Protein AF-A0A257GWT1-F1 (afdb_monomer)

Radius of gyration: 18.98 Å; Cα contacts (8 Å, |Δi|>4): 185; chains: 1; bounding box: 54×23×52 Å

Sequence (162 aa):
MYADGGRREVGGWGFPVGDEGSGAWLGLRAMAHTQAVEDGREPPGALSQRVRAHCGDSADALLAWCADARQFKYAQLAMLVFEAADSDPVARRLLEAAARELERLAAVLDPQGQMPVAVCGSVGKQLQMHLSEGLRNRCVAPAFDPTQGALFLALKYLETHA

Nearest PDB structures (foldseek):
  1zc6-assembly1_A  TM=9.737E-01  e=2.864E-12  Chromobacterium violaceum ATCC 12472
  2e2o-assembly1_A  TM=8.439E-01  e=1.071E-05  Sulfurisphaera tokodaii

pLDDT: mean 94.83, std 4.57, range [61.78, 98.75]

Structure (mmCIF, N/CA/C/O backbone):
data_AF-A0A257GWT1-F1
#
_entry.id   AF-A0A257GWT1-F1
#
loop_
_atom_site.group_PDB
_atom_site.id
_atom_site.type_symbol
_atom_site.label_atom_id
_atom_site.label_alt_id
_atom_site.label_comp_id
_atom_site.label_asym_id
_atom_site.label_entity_id
_atom_site.label_seq_id
_atom_site.pdbx_PDB_ins_code
_atom_site.Cartn_x
_atom_site.Cartn_y
_atom_site.Cartn_z
_atom_site.occupancy
_atom_site.B_iso_or_equiv
_atom_site.auth_seq_id
_atom_site.auth_comp_id
_atom_site.auth_asym_id
_atom_site.auth_atom_id
_atom_site.pdbx_PDB_model_num
ATOM 1 N N . MET A 1 1 ? -14.139 1.834 20.100 1.00 72.06 1 MET A N 1
ATOM 2 C CA . MET A 1 1 ? -15.179 2.329 21.024 1.00 72.06 1 MET A CA 1
ATOM 3 C C . MET A 1 1 ? -14.438 2.827 22.243 1.00 72.06 1 MET A C 1
ATOM 5 O O . MET A 1 1 ? -13.614 2.078 22.753 1.00 72.06 1 MET A O 1
ATOM 9 N N . TYR A 1 2 ? -14.621 4.087 22.612 1.00 84.44 2 TYR A N 1
ATOM 10 C CA . TYR A 1 2 ? -14.002 4.664 23.801 1.00 84.44 2 TYR A CA 1
ATOM 11 C C . TYR A 1 2 ? -14.713 4.151 25.064 1.00 84.44 2 TYR A C 1
ATOM 13 O O . TYR A 1 2 ? -15.781 3.538 24.970 1.00 84.44 2 TYR A O 1
ATOM 21 N N . ALA A 1 3 ? -14.119 4.368 26.241 1.00 84.62 3 ALA A N 1
ATOM 22 C CA . ALA A 1 3 ? -14.669 3.888 27.514 1.00 84.62 3 ALA A CA 1
ATOM 23 C C . ALA A 1 3 ? -16.068 4.459 27.827 1.00 84.62 3 ALA A C 1
ATOM 25 O O . ALA A 1 3 ? -16.855 3.818 28.514 1.00 84.62 3 ALA A O 1
ATOM 26 N N . ASP A 1 4 ? -16.393 5.629 27.275 1.00 88.44 4 ASP A N 1
ATOM 27 C CA . ASP A 1 4 ? -17.706 6.281 27.358 1.00 88.44 4 ASP A CA 1
ATOM 28 C C . ASP A 1 4 ? -18.741 5.724 26.356 1.00 88.44 4 ASP A C 1
ATOM 30 O O . ASP A 1 4 ? -19.869 6.206 26.282 1.00 88.44 4 ASP A O 1
ATOM 34 N N . GLY A 1 5 ? -18.373 4.713 25.562 1.00 86.56 5 GLY A N 1
ATOM 35 C CA . GLY A 1 5 ? -19.211 4.147 24.506 1.00 86.56 5 GLY A CA 1
ATOM 36 C C . GLY A 1 5 ? -19.148 4.898 23.170 1.00 86.56 5 GLY A C 1
ATOM 37 O O . GLY A 1 5 ? -19.735 4.433 22.188 1.00 86.56 5 GLY A O 1
ATOM 38 N N . GLY A 1 6 ? -18.404 6.004 23.089 1.00 90.62 6 GLY A N 1
ATOM 39 C CA . GLY A 1 6 ? -18.210 6.787 21.875 1.00 90.62 6 GLY A CA 1
ATOM 40 C C . GLY A 1 6 ? -17.515 6.002 20.760 1.00 90.62 6 GLY A C 1
ATOM 41 O O . GLY A 1 6 ? -16.719 5.082 20.991 1.00 90.62 6 GLY A O 1
ATOM 42 N N . ARG A 1 7 ? -17.805 6.364 19.509 1.00 92.00 7 ARG A N 1
ATOM 43 C CA . ARG A 1 7 ? -17.174 5.789 18.313 1.00 92.00 7 ARG A CA 1
ATOM 44 C C . ARG A 1 7 ? -16.643 6.905 17.430 1.00 92.00 7 ARG A C 1
ATOM 46 O O . ARG A 1 7 ? -17.281 7.942 17.290 1.00 92.00 7 ARG A O 1
ATOM 53 N N . ARG A 1 8 ? -15.474 6.671 16.843 1.00 94.88 8 ARG A N 1
ATOM 54 C CA . ARG A 1 8 ? -14.826 7.578 15.902 1.00 94.88 8 ARG A CA 1
ATOM 55 C C . ARG A 1 8 ? -14.106 6.763 14.843 1.00 94.88 8 ARG A C 1
ATOM 57 O O . ARG A 1 8 ? -13.520 5.729 15.157 1.00 94.88 8 ARG A O 1
ATOM 64 N N . GLU A 1 9 ? -14.144 7.269 13.623 1.00 95.19 9 GLU A N 1
ATOM 65 C CA . GLU A 1 9 ? -13.459 6.721 12.459 1.00 95.19 9 GLU A CA 1
ATOM 66 C C . GLU A 1 9 ? -12.529 7.799 11.890 1.00 95.19 9 GLU A C 1
ATOM 68 O O . GLU A 1 9 ? -12.808 8.997 12.000 1.00 95.19 9 GLU A O 1
ATOM 73 N N . VAL A 1 10 ? -11.384 7.379 11.355 1.00 95.94 10 VAL A N 1
ATOM 74 C CA . VAL A 1 10 ? -10.367 8.251 10.752 1.00 95.94 10 VAL A CA 1
ATOM 75 C C . VAL A 1 10 ? -9.824 7.533 9.520 1.00 95.94 10 VAL A C 1
ATOM 77 O O . VAL A 1 10 ? -9.521 6.344 9.591 1.00 95.94 10 VAL A O 1
ATOM 80 N N . GLY A 1 11 ? -9.686 8.254 8.406 1.00 95.81 11 GLY A N 1
ATOM 81 C CA . GLY A 1 11 ? -9.366 7.656 7.108 1.00 95.81 11 GLY A CA 1
ATOM 82 C C . GLY A 1 11 ? -10.597 7.012 6.462 1.00 95.81 11 GLY A C 1
ATOM 83 O O . GLY A 1 11 ? -11.726 7.355 6.802 1.00 95.81 11 GLY A O 1
ATOM 84 N N . GLY A 1 12 ? -10.382 6.099 5.513 1.00 93.38 12 GLY A N 1
ATOM 85 C CA . GLY A 1 12 ? -11.477 5.368 4.859 1.00 93.38 12 GLY A CA 1
ATOM 86 C C . GLY A 1 12 ? -12.299 6.194 3.863 1.00 93.38 12 GLY A C 1
ATOM 87 O O . GLY A 1 12 ? -13.424 5.826 3.543 1.00 93.38 12 GLY A O 1
ATOM 88 N N . TRP A 1 13 ? -11.745 7.297 3.350 1.00 95.50 13 TRP A N 1
ATOM 89 C CA . TRP A 1 13 ? -12.391 8.134 2.329 1.00 95.50 13 TRP A CA 1
ATOM 90 C C . TRP A 1 13 ? -12.486 7.470 0.946 1.00 95.50 13 TRP A C 1
ATOM 92 O O . TRP A 1 13 ? -13.189 7.976 0.074 1.00 95.50 13 TRP A O 1
ATOM 102 N N . GLY A 1 14 ? -11.807 6.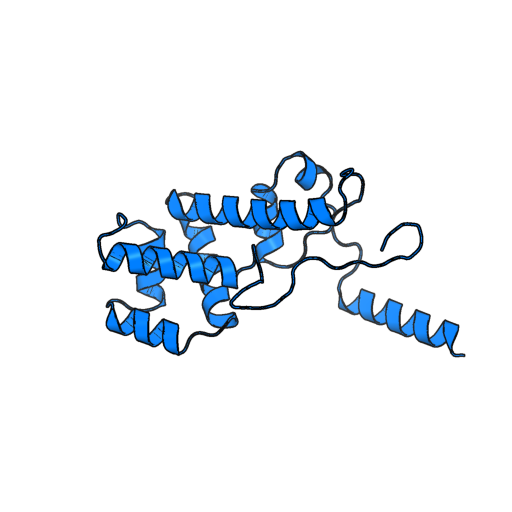335 0.756 1.00 93.75 14 GLY A N 1
ATOM 103 C CA . GLY A 1 14 ? -11.888 5.516 -0.444 1.00 93.75 14 GLY A CA 1
ATOM 104 C C . GLY A 1 14 ? -10.863 5.862 -1.523 1.00 93.75 14 GLY A C 1
ATOM 105 O O . GLY A 1 14 ? -10.363 6.983 -1.651 1.00 93.75 14 GLY A O 1
ATOM 106 N N . PHE A 1 15 ? -10.565 4.856 -2.338 1.00 94.00 15 PHE A N 1
ATOM 107 C CA . PHE A 1 15 ? -9.751 4.963 -3.544 1.00 94.00 15 PHE A CA 1
ATOM 108 C C . PHE A 1 15 ? -10.358 5.932 -4.588 1.00 94.00 15 PHE A C 1
ATOM 110 O O . PHE A 1 15 ? -11.575 5.924 -4.782 1.00 94.00 15 PHE A O 1
ATOM 117 N N . PRO A 1 16 ? -9.545 6.707 -5.342 1.00 93.69 16 PRO A N 1
ATOM 118 C CA . PRO A 1 16 ? -8.075 6.710 -5.354 1.00 93.69 16 PRO A CA 1
ATOM 119 C C . PRO A 1 16 ? -7.425 7.735 -4.416 1.00 93.69 16 PRO A C 1
ATOM 121 O O . PRO A 1 16 ? -6.204 7.738 -4.298 1.00 93.69 16 PRO A O 1
ATOM 124 N N . VAL A 1 17 ? -8.208 8.630 -3.806 1.00 94.31 17 VAL A N 1
ATOM 125 C CA . VAL A 1 17 ? -7.668 9.781 -3.063 1.00 94.31 17 VAL A CA 1
ATOM 126 C C . VAL A 1 17 ? -7.268 9.402 -1.636 1.00 94.31 17 VAL A C 1
ATOM 128 O O . VAL A 1 17 ? -6.232 9.863 -1.170 1.00 94.31 17 VAL A O 1
ATOM 131 N N . GLY A 1 18 ? -8.072 8.576 -0.963 1.00 93.88 18 GLY A N 1
ATOM 132 C CA . GLY A 1 18 ? -7.796 8.068 0.380 1.00 93.88 18 GLY A CA 1
ATOM 133 C C . GLY A 1 18 ? -7.167 6.671 0.371 1.00 93.88 18 GLY A C 1
ATOM 134 O O . GLY A 1 18 ? -6.335 6.340 -0.475 1.00 93.88 18 GLY A O 1
ATOM 135 N N . ASP A 1 19 ? -7.600 5.833 1.315 1.00 94.88 19 ASP A N 1
ATOM 136 C CA . ASP A 1 19 ? -7.098 4.469 1.545 1.00 94.88 19 ASP A CA 1
ATOM 137 C C . ASP A 1 19 ? -5.583 4.414 1.808 1.00 94.88 19 ASP A C 1
ATOM 139 O O . ASP A 1 19 ? -4.881 3.500 1.360 1.00 94.88 19 ASP A O 1
ATOM 143 N N . GLU A 1 20 ? -5.060 5.393 2.540 1.00 96.94 20 GLU A N 1
ATOM 144 C CA . GLU A 1 20 ? -3.647 5.492 2.876 1.00 96.94 20 GLU A CA 1
ATOM 145 C C . GLU A 1 20 ? -3.143 4.236 3.603 1.00 96.94 20 GLU A C 1
ATOM 147 O O . GLU A 1 20 ? -3.783 3.701 4.507 1.00 96.94 20 GLU A O 1
ATOM 152 N N . GLY A 1 21 ? -1.988 3.726 3.169 1.00 95.44 21 GLY A N 1
ATOM 153 C CA . GLY A 1 21 ? -1.409 2.488 3.700 1.00 95.44 21 GLY A CA 1
ATOM 154 C C . GLY A 1 21 ? -2.106 1.193 3.255 1.00 95.44 21 GLY A C 1
ATOM 155 O O . GLY A 1 21 ? -1.667 0.106 3.632 1.00 95.44 21 GLY A O 1
ATOM 156 N N . SER A 1 22 ? -3.157 1.268 2.431 1.00 97.25 22 SER A N 1
ATOM 157 C CA . SER A 1 22 ? -3.803 0.088 1.845 1.00 97.25 22 SER A CA 1
ATOM 158 C C . SER A 1 22 ? -2.977 -0.553 0.722 1.00 97.25 22 SER A C 1
ATOM 160 O O . SER A 1 22 ? -2.015 0.016 0.199 1.00 97.25 22 SER A O 1
ATOM 162 N N . GLY A 1 23 ? -3.412 -1.734 0.272 1.00 97.94 23 GLY A N 1
ATOM 163 C CA . GLY A 1 23 ? -2.830 -2.378 -0.905 1.00 97.94 23 GLY A CA 1
ATOM 164 C C . GLY A 1 23 ? -3.007 -1.560 -2.188 1.00 97.94 23 GLY A C 1
ATOM 165 O O . GLY A 1 23 ? -2.079 -1.468 -2.985 1.00 97.94 23 GLY A O 1
ATOM 166 N N . ALA A 1 24 ? -4.168 -0.926 -2.390 1.00 97.94 24 ALA A N 1
ATOM 167 C CA . ALA A 1 24 ? -4.406 -0.112 -3.584 1.00 97.94 24 ALA A CA 1
ATOM 168 C C . ALA A 1 24 ? -3.512 1.137 -3.599 1.00 97.94 24 ALA A C 1
ATOM 170 O O . ALA A 1 24 ? -2.972 1.505 -4.642 1.00 97.94 24 ALA A O 1
ATOM 171 N N . TRP A 1 25 ? -3.286 1.734 -2.428 1.00 98.25 25 TRP A N 1
ATOM 172 C CA . TRP A 1 25 ? -2.354 2.845 -2.254 1.00 98.25 25 TRP A CA 1
ATOM 173 C C . TRP A 1 25 ? -0.904 2.442 -2.549 1.00 98.25 25 TRP A C 1
ATOM 175 O O . TRP A 1 25 ? -0.188 3.170 -3.242 1.00 98.25 25 TRP A O 1
ATOM 185 N N . LEU A 1 26 ? -0.475 1.260 -2.088 1.00 98.50 26 LEU A N 1
ATOM 186 C CA . LEU A 1 26 ? 0.836 0.697 -2.433 1.00 98.50 26 LEU A CA 1
ATOM 187 C C . LEU A 1 26 ? 0.956 0.474 -3.944 1.00 98.50 26 LEU A C 1
ATOM 189 O O . LEU A 1 26 ? 1.959 0.860 -4.544 1.00 98.50 26 LEU A O 1
ATOM 193 N N . GLY A 1 27 ? -0.081 -0.086 -4.567 1.00 98.44 27 GLY A N 1
ATOM 194 C CA . GLY A 1 27 ? -0.109 -0.347 -6.001 1.00 98.44 27 GLY A CA 1
ATOM 195 C C . GLY A 1 27 ? -0.041 0.910 -6.861 1.00 98.44 27 GLY A C 1
ATOM 196 O O . GLY A 1 27 ? 0.721 0.937 -7.826 1.00 98.44 27 GLY A O 1
ATOM 197 N N . LEU A 1 28 ? -0.771 1.971 -6.500 1.00 98.31 28 LEU A N 1
ATOM 198 C CA . LEU A 1 28 ? -0.688 3.265 -7.191 1.00 98.31 28 LEU A CA 1
ATOM 199 C C . LEU A 1 28 ? 0.744 3.806 -7.185 1.00 98.31 28 LEU A C 1
ATOM 201 O O . LEU A 1 28 ? 1.245 4.259 -8.211 1.00 98.31 28 LEU A O 1
ATOM 205 N N . ARG A 1 29 ? 1.428 3.720 -6.041 1.00 98.69 29 ARG A N 1
ATOM 206 C CA . ARG A 1 29 ? 2.808 4.201 -5.901 1.00 98.69 29 ARG A CA 1
ATOM 207 C C . ARG A 1 29 ? 3.819 3.320 -6.622 1.00 98.69 29 ARG A C 1
ATOM 209 O O . ARG A 1 29 ? 4.761 3.850 -7.203 1.00 98.69 29 ARG A O 1
ATOM 216 N N . ALA A 1 30 ? 3.615 2.005 -6.622 1.00 98.75 30 ALA A N 1
ATOM 217 C CA . ALA A 1 30 ? 4.431 1.074 -7.394 1.00 98.75 30 ALA A CA 1
ATOM 218 C C . ALA A 1 30 ? 4.316 1.349 -8.903 1.00 98.75 30 ALA A C 1
ATOM 220 O O . ALA A 1 30 ? 5.332 1.426 -9.598 1.00 98.75 30 ALA A O 1
ATOM 221 N N . MET A 1 31 ? 3.096 1.579 -9.397 1.00 98.69 31 MET A N 1
ATOM 222 C CA . MET A 1 31 ? 2.854 1.964 -10.788 1.00 98.69 31 MET A CA 1
ATOM 223 C C . MET A 1 31 ? 3.471 3.329 -11.116 1.00 98.69 31 MET A C 1
AT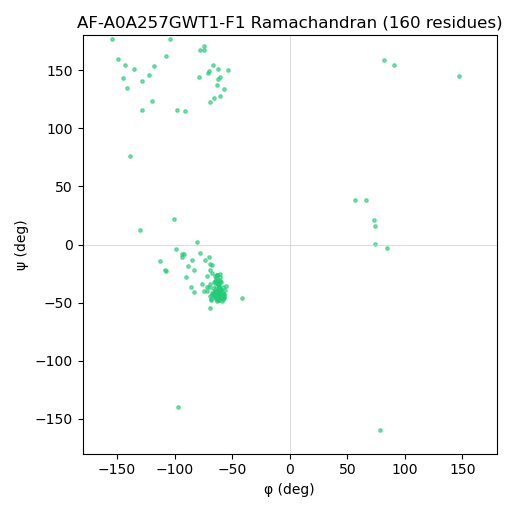OM 225 O O . MET A 1 31 ? 4.200 3.443 -12.096 1.00 98.69 31 MET A O 1
ATOM 229 N N . ALA A 1 32 ? 3.267 4.341 -10.268 1.00 98.38 32 ALA A N 1
ATOM 230 C CA . ALA A 1 32 ? 3.841 5.673 -10.470 1.00 98.38 32 ALA A CA 1
ATOM 231 C C . ALA A 1 32 ? 5.380 5.653 -10.506 1.00 98.38 32 ALA A C 1
ATOM 233 O O . ALA A 1 32 ? 5.989 6.326 -11.336 1.00 98.38 32 ALA A O 1
ATOM 234 N N . HIS A 1 33 ? 6.019 4.857 -9.640 1.00 98.69 33 HIS A N 1
ATOM 235 C CA . HIS A 1 33 ? 7.464 4.643 -9.700 1.00 98.69 33 HIS A CA 1
ATOM 236 C C . HIS A 1 33 ? 7.879 3.952 -11.005 1.00 98.69 33 HIS A C 1
ATOM 238 O O . HIS A 1 33 ? 8.838 4.377 -11.636 1.00 98.69 33 HIS A O 1
ATOM 244 N N . THR A 1 34 ? 7.137 2.933 -11.441 1.00 98.56 34 THR A N 1
ATOM 245 C CA . THR A 1 34 ? 7.424 2.222 -12.698 1.00 98.56 34 THR A CA 1
ATOM 246 C C . THR A 1 34 ? 7.329 3.155 -13.905 1.00 98.56 34 THR A C 1
ATOM 248 O O . THR A 1 34 ? 8.237 3.174 -14.724 1.00 98.56 34 THR A O 1
ATOM 251 N N . GLN A 1 35 ? 6.307 4.009 -13.972 1.00 98.12 35 GLN A N 1
ATOM 252 C CA . GLN A 1 35 ? 6.198 5.046 -15.005 1.00 98.12 35 GLN A CA 1
ATOM 253 C C . GLN A 1 35 ? 7.363 6.045 -14.944 1.00 98.12 35 GLN A C 1
ATOM 255 O O . GLN A 1 35 ? 7.918 6.408 -15.973 1.00 98.12 35 GLN A O 1
ATOM 260 N N . ALA A 1 36 ? 7.796 6.450 -13.743 1.00 98.31 36 ALA A N 1
ATOM 261 C CA . ALA A 1 36 ? 8.972 7.309 -13.596 1.00 98.31 36 ALA A CA 1
ATOM 262 C C . ALA A 1 36 ? 10.265 6.645 -14.102 1.00 98.31 36 ALA A C 1
ATOM 264 O O . ALA A 1 36 ? 11.133 7.345 -14.618 1.00 98.31 36 ALA A O 1
ATOM 265 N N . VAL A 1 37 ? 10.388 5.319 -13.987 1.00 97.94 37 VAL A N 1
ATOM 266 C CA . VAL A 1 37 ? 11.495 4.553 -14.579 1.00 97.94 37 VAL A CA 1
ATOM 267 C C . VAL A 1 37 ? 11.403 4.537 -16.106 1.00 97.94 37 VAL A C 1
ATOM 269 O O . VAL A 1 37 ? 12.414 4.777 -16.761 1.00 97.94 37 VAL A O 1
ATOM 272 N N . GLU A 1 38 ? 10.216 4.312 -16.679 1.00 95.62 38 GLU A N 1
ATOM 273 C CA . GLU A 1 38 ? 10.014 4.341 -18.141 1.00 95.62 38 GLU A CA 1
ATOM 274 C C . GLU A 1 38 ? 10.329 5.728 -18.738 1.00 95.62 38 GLU A C 1
ATOM 276 O O . GLU A 1 38 ? 10.906 5.818 -19.819 1.00 95.62 38 GLU A O 1
ATOM 281 N N . ASP A 1 39 ? 10.048 6.807 -18.001 1.00 96.25 39 ASP A N 1
ATOM 282 C CA . ASP A 1 39 ? 10.391 8.183 -18.393 1.00 96.25 39 ASP A CA 1
ATOM 283 C C . ASP A 1 39 ? 11.877 8.546 -18.163 1.00 96.25 39 ASP A C 1
ATOM 285 O O . ASP A 1 39 ? 12.304 9.654 -18.494 1.00 96.25 39 ASP A O 1
ATOM 289 N N . GLY A 1 40 ? 12.666 7.674 -17.520 1.00 97.19 40 GLY A N 1
ATOM 290 C CA . GLY A 1 40 ? 14.061 7.941 -17.144 1.00 97.19 40 GLY A CA 1
ATOM 291 C C . GLY A 1 40 ? 14.253 8.899 -15.956 1.00 97.19 40 GLY A C 1
ATOM 292 O O . GLY A 1 40 ? 15.350 9.421 -15.759 1.00 97.19 40 GLY A O 1
ATOM 293 N N . ARG A 1 41 ? 13.206 9.148 -15.158 1.00 98.12 41 ARG A N 1
ATOM 294 C CA . ARG A 1 41 ? 13.235 10.029 -13.970 1.00 98.12 41 ARG A CA 1
ATOM 295 C C . ARG A 1 41 ? 13.748 9.334 -12.709 1.00 98.12 41 ARG A C 1
ATOM 297 O O . ARG A 1 41 ? 14.197 10.005 -11.786 1.00 98.12 41 ARG A O 1
ATOM 304 N N . GLU A 1 42 ? 13.673 8.010 -12.668 1.00 98.00 42 GLU A N 1
ATOM 305 C CA . GLU A 1 42 ? 14.151 7.164 -11.573 1.00 98.00 42 GLU A CA 1
ATOM 306 C C . GLU A 1 42 ? 14.923 5.964 -12.152 1.00 98.00 42 GLU A C 1
ATOM 308 O O . GLU A 1 42 ? 14.626 5.526 -13.267 1.00 98.00 42 GLU A O 1
ATOM 313 N N . PRO A 1 43 ? 15.907 5.400 -11.431 1.00 97.69 43 PRO A N 1
ATOM 314 C CA . PRO A 1 43 ? 16.606 4.206 -11.888 1.00 97.69 43 PRO A CA 1
ATOM 315 C C . PRO A 1 43 ? 15.702 2.960 -11.813 1.00 97.69 43 PRO A C 1
ATOM 317 O O . PRO A 1 43 ? 14.877 2.852 -10.899 1.00 97.69 43 PRO A O 1
ATOM 320 N N . PRO A 1 44 ? 15.869 1.982 -12.724 1.00 97.62 44 PRO A N 1
ATOM 321 C CA . PRO A 1 44 ? 15.140 0.721 -12.660 1.00 97.62 44 PRO A CA 1
ATOM 322 C C . PRO A 1 44 ? 15.549 -0.110 -11.438 1.00 97.62 44 PRO A C 1
ATOM 324 O O . PRO A 1 44 ? 16.677 -0.029 -10.952 1.00 97.62 44 PRO A O 1
ATOM 327 N N . GLY A 1 45 ? 14.636 -0.966 -10.982 1.00 98.12 45 GLY A N 1
ATOM 328 C CA . GLY A 1 45 ? 14.819 -1.833 -9.822 1.00 98.12 45 GLY A CA 1
ATOM 329 C C . GLY A 1 45 ? 13.939 -3.078 -9.902 1.00 98.12 45 GLY A C 1
ATOM 330 O O . GLY A 1 45 ? 13.148 -3.246 -10.834 1.00 98.12 45 GLY A O 1
ATOM 331 N N . ALA A 1 46 ? 14.070 -3.969 -8.921 1.00 98.50 46 ALA A N 1
ATOM 332 C CA . ALA A 1 46 ? 13.300 -5.208 -8.883 1.00 98.50 46 ALA A CA 1
ATOM 333 C C . ALA A 1 46 ? 11.785 -4.952 -8.754 1.00 98.50 46 ALA A C 1
ATOM 335 O O . ALA A 1 46 ? 10.989 -5.785 -9.186 1.00 98.50 46 ALA A O 1
ATOM 336 N N . LEU A 1 47 ? 11.369 -3.816 -8.183 1.00 98.75 47 LEU A N 1
ATOM 337 C CA . LEU A 1 47 ? 9.965 -3.411 -8.125 1.00 98.75 47 LEU A CA 1
ATOM 338 C C . LEU A 1 47 ? 9.422 -3.048 -9.512 1.00 98.75 47 LEU A C 1
ATOM 340 O O . LEU A 1 47 ? 8.424 -3.625 -9.940 1.00 98.75 47 LEU A O 1
ATOM 344 N N . SER A 1 48 ? 10.071 -2.121 -10.225 1.00 98.31 48 SER A N 1
ATOM 345 C CA . SER A 1 48 ? 9.600 -1.673 -11.543 1.00 98.31 48 SER A CA 1
ATOM 346 C C . SER A 1 48 ? 9.622 -2.801 -12.574 1.00 98.31 48 SER A C 1
ATOM 348 O O . SER A 1 48 ? 8.682 -2.933 -13.353 1.00 98.31 48 SER A O 1
ATOM 350 N N . GLN A 1 49 ? 10.611 -3.698 -12.509 1.00 98.06 49 GLN A N 1
ATOM 351 C CA . GLN A 1 49 ? 10.650 -4.907 -13.339 1.00 98.06 49 GLN A CA 1
ATOM 352 C C . GLN A 1 49 ? 9.452 -5.836 -13.086 1.00 98.06 49 GLN A C 1
ATOM 354 O O . GLN A 1 49 ? 8.828 -6.303 -14.040 1.00 98.06 49 GLN A O 1
ATOM 359 N N . ARG A 1 50 ? 9.090 -6.082 -11.818 1.00 98.31 50 ARG A N 1
ATOM 360 C CA . ARG A 1 50 ? 7.920 -6.906 -11.462 1.00 98.31 50 ARG A CA 1
ATOM 361 C C . ARG A 1 50 ? 6.607 -6.268 -11.908 1.00 98.31 50 ARG A C 1
ATOM 363 O O . ARG A 1 50 ? 5.752 -6.959 -12.455 1.00 98.31 50 ARG A O 1
ATOM 370 N N . VAL A 1 51 ? 6.446 -4.959 -11.702 1.00 98.44 51 VAL A N 1
ATOM 371 C CA . VAL A 1 51 ? 5.242 -4.231 -12.134 1.00 98.44 51 VAL A CA 1
ATOM 372 C C . VAL A 1 51 ? 5.101 -4.286 -13.652 1.00 98.44 51 VAL A C 1
ATOM 374 O O . VAL A 1 51 ? 4.020 -4.605 -14.137 1.00 98.44 51 VAL A O 1
ATOM 377 N N . ARG A 1 52 ? 6.191 -4.066 -14.396 1.00 97.75 52 ARG A N 1
ATOM 378 C CA . ARG A 1 52 ? 6.233 -4.189 -15.859 1.00 97.75 52 ARG A CA 1
ATOM 379 C C . ARG A 1 52 ? 5.843 -5.592 -16.323 1.00 97.75 52 ARG A C 1
ATOM 381 O O . ARG A 1 52 ? 4.957 -5.744 -17.155 1.00 97.75 52 ARG A O 1
ATOM 388 N N . ALA A 1 53 ? 6.423 -6.627 -15.717 1.00 97.44 53 ALA A N 1
ATOM 389 C CA . ALA A 1 53 ? 6.076 -8.014 -16.025 1.00 97.44 53 ALA A CA 1
ATOM 390 C C . ALA A 1 53 ? 4.591 -8.339 -15.764 1.00 97.44 53 ALA A C 1
ATOM 392 O O . ALA A 1 53 ? 4.015 -9.163 -16.468 1.00 97.44 53 ALA A O 1
ATOM 393 N N . HIS A 1 54 ? 3.966 -7.696 -14.771 1.00 97.75 54 HIS A N 1
ATOM 394 C CA . HIS A 1 54 ? 2.559 -7.916 -14.428 1.00 97.75 54 HIS A CA 1
ATOM 395 C C . HIS A 1 54 ? 1.576 -7.067 -15.252 1.00 97.75 54 HIS A C 1
ATOM 397 O O . HIS A 1 54 ? 0.477 -7.524 -15.560 1.00 97.75 54 HIS A O 1
ATOM 403 N N . CYS A 1 55 ? 1.937 -5.822 -15.572 1.00 97.62 55 CYS A N 1
ATOM 404 C CA . CYS A 1 55 ? 1.002 -4.821 -16.098 1.00 97.62 55 CYS A CA 1
ATOM 405 C C . CYS A 1 55 ? 1.194 -4.524 -17.589 1.00 97.62 55 CYS A C 1
ATOM 407 O O . CYS A 1 55 ? 0.258 -4.048 -18.227 1.00 97.62 55 CYS A O 1
ATOM 409 N N . GLY A 1 56 ? 2.381 -4.784 -18.141 1.00 95.62 56 GLY A N 1
ATOM 410 C CA . GLY A 1 56 ? 2.707 -4.498 -19.534 1.00 95.62 56 GLY A CA 1
ATOM 411 C C . GLY A 1 56 ? 4.172 -4.118 -19.732 1.00 95.62 56 GLY A C 1
ATOM 412 O O . GLY A 1 56 ? 4.776 -3.444 -18.901 1.00 95.62 56 GLY A O 1
ATOM 413 N N . ASP A 1 57 ? 4.735 -4.528 -20.865 1.00 92.62 57 ASP A N 1
ATOM 414 C CA . ASP A 1 57 ? 6.145 -4.383 -21.225 1.00 92.62 57 ASP A CA 1
ATOM 415 C C . ASP A 1 57 ? 6.414 -3.210 -22.188 1.00 92.62 57 ASP A C 1
ATOM 417 O O . ASP A 1 57 ? 7.444 -3.167 -22.867 1.00 92.62 57 ASP A O 1
ATOM 421 N N . SER A 1 58 ? 5.512 -2.232 -22.227 1.00 93.69 58 SER A N 1
ATOM 422 C CA . SER A 1 58 ? 5.665 -0.971 -22.953 1.00 93.69 58 SER A CA 1
ATOM 423 C C . SER A 1 58 ? 4.915 0.155 -22.239 1.00 93.69 58 SER A C 1
ATOM 425 O O . SER A 1 58 ? 3.990 -0.100 -21.462 1.00 93.69 58 SER A O 1
ATOM 427 N N . ALA A 1 59 ? 5.283 1.407 -22.522 1.00 93.94 59 ALA A N 1
ATOM 428 C CA . ALA A 1 59 ? 4.588 2.573 -21.979 1.00 93.94 59 ALA A CA 1
ATOM 429 C C . ALA A 1 59 ? 3.086 2.564 -22.329 1.00 93.94 59 ALA A C 1
ATOM 431 O O . ALA A 1 59 ? 2.251 2.786 -21.452 1.00 93.94 59 ALA A O 1
ATOM 432 N N . ASP A 1 60 ? 2.734 2.214 -23.571 1.00 96.56 60 ASP A N 1
ATOM 433 C CA . ASP A 1 60 ? 1.339 2.111 -24.018 1.00 96.56 60 ASP A CA 1
ATOM 434 C C . ASP A 1 60 ? 0.567 1.023 -23.260 1.00 96.56 60 ASP A C 1
ATOM 436 O O . ASP A 1 60 ? -0.582 1.234 -22.867 1.00 96.56 60 ASP A O 1
ATOM 440 N N . ALA A 1 61 ? 1.198 -0.128 -23.000 1.00 96.94 61 ALA A N 1
ATOM 441 C CA . ALA A 1 61 ? 0.577 -1.206 -22.236 1.00 96.94 61 ALA A CA 1
ATOM 442 C C . ALA A 1 61 ? 0.334 -0.799 -20.773 1.00 96.94 61 ALA A C 1
ATOM 444 O O . ALA A 1 61 ? -0.750 -1.040 -20.240 1.00 96.94 61 ALA A O 1
ATOM 445 N N . LEU A 1 62 ? 1.296 -0.115 -20.141 1.00 97.19 62 LEU A N 1
ATOM 446 C CA . LEU A 1 62 ? 1.139 0.415 -18.783 1.00 97.19 62 LEU A CA 1
ATOM 447 C C . LEU A 1 62 ? 0.034 1.478 -18.706 1.00 97.19 62 LEU A C 1
ATOM 449 O O . LEU A 1 62 ? -0.753 1.473 -17.756 1.00 97.19 62 LEU A O 1
ATOM 453 N N . LEU A 1 63 ? -0.059 2.365 -19.701 1.00 96.88 63 LEU A N 1
ATOM 454 C CA . LEU A 1 63 ? -1.129 3.363 -19.796 1.00 96.88 63 LEU A CA 1
ATOM 455 C C . LEU A 1 63 ? -2.502 2.703 -19.959 1.00 96.88 63 LEU A C 1
ATOM 457 O O . LEU A 1 63 ? -3.435 3.053 -19.233 1.00 96.88 63 LEU A O 1
ATOM 461 N N . ALA A 1 64 ? -2.620 1.720 -20.854 1.00 97.81 64 ALA A N 1
ATOM 462 C CA . ALA A 1 64 ? -3.858 0.972 -21.053 1.00 97.81 64 ALA A CA 1
ATOM 463 C C . ALA A 1 64 ? -4.274 0.217 -19.780 1.00 97.81 64 ALA A C 1
ATOM 465 O O . ALA A 1 64 ? -5.447 0.241 -19.402 1.00 97.81 64 ALA A O 1
ATOM 466 N N . TRP A 1 65 ? -3.312 -0.388 -19.074 1.00 98.31 65 TRP A N 1
ATOM 467 C CA . TRP A 1 65 ? -3.563 -1.038 -17.790 1.00 98.31 65 TRP A CA 1
ATOM 468 C C . TRP A 1 65 ? -4.090 -0.041 -16.754 1.00 98.31 65 TRP A C 1
ATOM 470 O O . TRP A 1 65 ? -5.090 -0.324 -16.102 1.00 98.31 65 TRP A O 1
ATOM 480 N N . CYS A 1 66 ? -3.476 1.143 -16.631 1.00 97.50 66 CYS A N 1
ATOM 481 C CA . CYS A 1 66 ? -3.925 2.180 -15.694 1.00 97.50 66 CYS A CA 1
ATOM 482 C C . CYS A 1 66 ? -5.336 2.690 -16.010 1.00 97.50 66 CYS A C 1
ATOM 484 O O . CYS A 1 66 ? -6.107 2.951 -15.090 1.00 97.50 66 CYS A O 1
ATOM 486 N N . ALA A 1 67 ? -5.678 2.824 -17.294 1.00 97.00 67 ALA A N 1
ATOM 487 C CA . ALA A 1 67 ? -6.995 3.289 -17.724 1.00 97.00 67 ALA A CA 1
ATOM 488 C C . ALA A 1 67 ? -8.124 2.304 -17.364 1.00 97.00 67 ALA A C 1
ATOM 490 O O . ALA A 1 67 ? -9.243 2.728 -17.077 1.00 97.00 67 ALA A O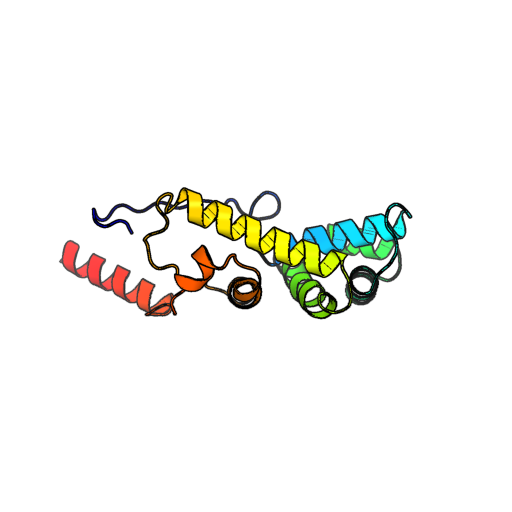 1
ATOM 491 N N . ASP A 1 68 ? -7.834 1.000 -17.361 1.00 96.75 68 ASP A N 1
ATOM 492 C CA . ASP A 1 68 ? -8.791 -0.050 -16.989 1.00 96.75 68 ASP A CA 1
ATOM 493 C C . ASP A 1 68 ? -8.766 -0.382 -15.482 1.00 96.75 68 ASP A C 1
ATOM 495 O O . ASP A 1 68 ? -9.766 -0.817 -14.897 1.00 96.75 68 ASP A O 1
ATOM 499 N N . ALA A 1 69 ? -7.622 -0.183 -14.823 1.00 97.19 69 ALA A N 1
ATOM 500 C CA . ALA A 1 69 ? -7.418 -0.584 -13.442 1.00 97.19 69 ALA A CA 1
ATOM 501 C C . ALA A 1 69 ? -8.302 0.187 -12.456 1.00 97.19 69 ALA A C 1
ATOM 503 O O . ALA A 1 69 ? -8.279 1.410 -12.340 1.00 97.19 69 ALA A O 1
ATOM 504 N N . ARG A 1 70 ? -9.042 -0.578 -11.650 1.00 96.25 70 ARG A N 1
ATOM 505 C CA . ARG A 1 70 ? -9.756 -0.087 -10.465 1.00 96.25 70 ARG A CA 1
ATOM 506 C C . ARG A 1 70 ? -9.007 -0.480 -9.194 1.00 96.25 70 ARG A C 1
ATOM 508 O O . ARG A 1 70 ? -8.029 -1.225 -9.249 1.00 96.25 70 ARG A O 1
ATOM 515 N N . GLN A 1 71 ? -9.515 -0.040 -8.043 1.00 96.44 71 GLN A N 1
ATOM 516 C CA . GLN A 1 71 ? -8.949 -0.300 -6.713 1.00 96.44 71 GLN A CA 1
ATOM 517 C C . GLN A 1 71 ? -8.442 -1.741 -6.528 1.00 96.44 71 GLN A C 1
ATOM 519 O O . GLN A 1 71 ? -7.326 -1.936 -6.060 1.00 96.44 71 GLN A O 1
ATOM 524 N N . PHE A 1 72 ? -9.224 -2.749 -6.936 1.00 96.81 72 PHE A N 1
ATOM 525 C CA . PHE A 1 72 ? -8.841 -4.157 -6.797 1.00 96.81 72 PHE A CA 1
ATOM 526 C C . PHE A 1 72 ? -7.579 -4.526 -7.593 1.00 96.81 72 PHE A C 1
ATOM 528 O O . PHE A 1 72 ? -6.686 -5.163 -7.042 1.00 96.81 72 PHE A O 1
ATOM 535 N N . LYS A 1 73 ? -7.463 -4.089 -8.856 1.00 97.94 73 LYS A N 1
ATOM 536 C CA . LYS A 1 73 ? -6.272 -4.352 -9.683 1.00 97.94 73 LYS A CA 1
ATOM 537 C C . LYS A 1 73 ? -5.036 -3.658 -9.117 1.00 97.94 73 LYS A C 1
ATOM 539 O O . LYS A 1 73 ? -3.977 -4.267 -9.033 1.00 97.94 73 LYS A O 1
ATOM 544 N N . TYR A 1 74 ? -5.177 -2.422 -8.636 1.00 98.38 74 TYR A N 1
ATOM 545 C CA . TYR A 1 74 ? -4.086 -1.755 -7.921 1.00 98.38 74 TYR A CA 1
ATOM 546 C C . TYR A 1 74 ? -3.709 -2.492 -6.635 1.00 98.38 74 TYR A C 1
ATOM 548 O O . TYR A 1 74 ? -2.527 -2.668 -6.357 1.00 98.38 74 TYR A O 1
ATOM 556 N N . ALA A 1 75 ? -4.685 -2.985 -5.872 1.00 97.44 75 ALA A N 1
ATOM 557 C CA . ALA A 1 75 ? -4.411 -3.731 -4.649 1.00 97.44 75 ALA A CA 1
ATOM 558 C C . ALA A 1 75 ? -3.617 -5.023 -4.893 1.00 97.44 75 ALA A C 1
ATOM 560 O O . ALA A 1 75 ? -2.817 -5.403 -4.040 1.00 97.44 75 ALA A O 1
ATOM 561 N N . GLN A 1 76 ? -3.777 -5.664 -6.055 1.00 96.88 76 GLN A N 1
ATOM 562 C CA . GLN A 1 76 ? -2.983 -6.838 -6.436 1.00 96.88 76 GLN A CA 1
ATOM 563 C C . GLN A 1 76 ? -1.487 -6.517 -6.581 1.00 96.88 76 GLN A C 1
ATOM 565 O O . GLN A 1 76 ? -0.652 -7.364 -6.264 1.00 96.88 76 GLN A O 1
ATOM 570 N N . LEU A 1 77 ? -1.129 -5.285 -6.965 1.00 98.38 77 LEU A N 1
ATOM 571 C CA . LEU A 1 77 ? 0.272 -4.867 -7.085 1.00 98.38 77 LEU A CA 1
ATOM 572 C C . LEU A 1 77 ? 0.984 -4.748 -5.732 1.00 98.38 77 LEU A C 1
ATOM 574 O O . LEU A 1 77 ? 2.213 -4.745 -5.694 1.00 98.38 77 LEU A O 1
ATOM 578 N N . ALA A 1 78 ? 0.251 -4.680 -4.615 1.00 97.81 78 ALA A N 1
ATOM 579 C CA . ALA A 1 78 ? 0.853 -4.611 -3.285 1.00 97.81 78 ALA A CA 1
ATOM 580 C C . ALA A 1 78 ? 1.766 -5.813 -3.000 1.00 97.81 78 ALA A C 1
ATOM 582 O O . ALA A 1 78 ? 2.824 -5.638 -2.399 1.00 97.81 78 ALA A O 1
ATOM 583 N N . MET A 1 79 ? 1.400 -7.010 -3.478 1.00 97.06 79 MET A N 1
ATOM 584 C CA . MET A 1 79 ? 2.223 -8.212 -3.306 1.00 97.06 79 MET A CA 1
ATOM 585 C C . MET A 1 79 ? 3.607 -8.041 -3.943 1.00 97.06 79 MET A C 1
ATOM 587 O O . MET A 1 79 ? 4.610 -8.387 -3.330 1.00 97.06 79 MET A O 1
ATOM 591 N N . LEU A 1 80 ? 3.675 -7.402 -5.115 1.00 98.38 80 LEU A N 1
ATOM 592 C CA . LEU A 1 80 ? 4.939 -7.132 -5.805 1.00 98.38 80 LEU A CA 1
ATOM 593 C C . LEU A 1 80 ? 5.842 -6.189 -4.997 1.00 98.38 80 LEU A C 1
ATOM 595 O O . LEU A 1 80 ? 7.064 -6.304 -5.063 1.00 98.38 80 LEU A O 1
ATOM 599 N N . VAL A 1 81 ? 5.252 -5.272 -4.219 1.00 98.50 81 VAL A N 1
ATOM 600 C CA . VAL A 1 81 ? 6.000 -4.403 -3.299 1.00 98.50 81 VAL A CA 1
ATOM 601 C C . VAL A 1 81 ? 6.595 -5.221 -2.157 1.00 98.50 81 VAL A C 1
ATOM 603 O O . VAL A 1 81 ? 7.782 -5.081 -1.874 1.00 98.50 81 VAL A O 1
ATOM 606 N N . PHE A 1 82 ? 5.809 -6.101 -1.531 1.00 97.50 82 PHE A N 1
ATOM 607 C CA . PHE A 1 82 ? 6.309 -6.976 -0.467 1.00 97.50 82 PHE A CA 1
ATOM 608 C C . PHE A 1 82 ? 7.423 -7.906 -0.962 1.00 97.50 82 PHE A C 1
ATOM 610 O O . PHE A 1 82 ? 8.483 -7.965 -0.349 1.00 97.50 82 PHE A O 1
ATOM 617 N N . GLU A 1 83 ? 7.231 -8.561 -2.107 1.00 97.19 83 GLU A N 1
ATOM 618 C CA . GLU A 1 83 ? 8.223 -9.463 -2.710 1.00 97.19 83 GLU A CA 1
ATOM 619 C C . GLU A 1 83 ? 9.523 -8.757 -3.125 1.00 97.19 83 GLU A C 1
ATOM 621 O O . GLU A 1 83 ? 10.578 -9.386 -3.223 1.00 97.19 83 GLU A O 1
ATOM 626 N N . ALA A 1 84 ? 9.462 -7.456 -3.414 1.00 98.12 84 ALA A N 1
ATOM 627 C CA . ALA A 1 84 ? 10.624 -6.673 -3.813 1.00 98.12 84 ALA A CA 1
ATOM 628 C C . ALA A 1 84 ? 11.397 -6.066 -2.639 1.00 98.12 84 ALA A C 1
ATOM 630 O O . ALA A 1 84 ? 12.558 -5.705 -2.830 1.00 98.12 84 ALA A O 1
ATOM 631 N N . ALA A 1 85 ? 10.794 -5.957 -1.453 1.00 97.12 85 ALA A N 1
ATOM 632 C CA . ALA A 1 85 ? 11.309 -5.139 -0.355 1.00 97.12 85 ALA A CA 1
ATOM 633 C C . ALA A 1 85 ? 12.703 -5.548 0.150 1.00 97.12 85 ALA A C 1
ATOM 635 O O . ALA A 1 85 ? 13.480 -4.674 0.537 1.00 97.12 85 ALA A O 1
ATOM 636 N N . ASP A 1 86 ? 13.046 -6.836 0.087 1.00 95.81 86 ASP A N 1
ATOM 637 C CA . ASP A 1 86 ? 14.357 -7.337 0.522 1.00 95.81 86 ASP A CA 1
ATOM 638 C C . ASP A 1 86 ? 15.494 -6.949 -0.437 1.00 95.81 86 ASP A C 1
ATOM 640 O O . ASP A 1 86 ? 16.649 -6.822 -0.033 1.00 95.81 86 ASP A O 1
ATOM 644 N N . SER A 1 87 ? 15.169 -6.739 -1.715 1.00 96.69 87 SER A N 1
ATOM 645 C CA . SER A 1 87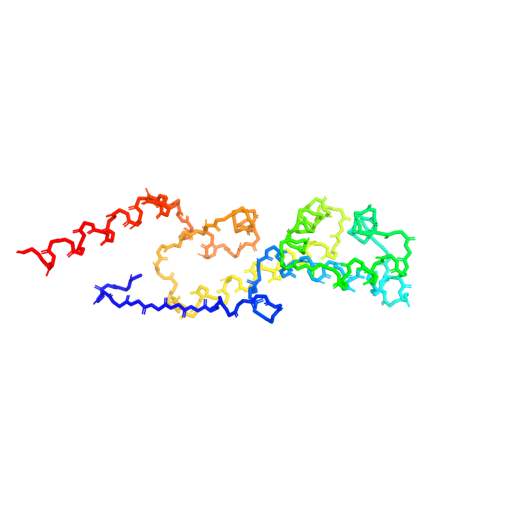 ? 16.140 -6.481 -2.789 1.00 96.69 87 SER A CA 1
ATOM 646 C C . SER A 1 87 ? 16.067 -5.070 -3.376 1.00 96.69 87 SER A C 1
ATOM 648 O O . SER A 1 87 ? 16.968 -4.668 -4.108 1.00 96.69 87 SER A O 1
ATOM 650 N N . ASP A 1 88 ? 14.994 -4.326 -3.098 1.00 98.44 88 ASP A N 1
ATOM 651 C CA . ASP A 1 88 ? 14.705 -3.039 -3.723 1.00 98.44 88 ASP A CA 1
ATOM 652 C C . ASP A 1 88 ? 14.433 -1.951 -2.665 1.00 98.44 88 ASP A C 1
ATOM 654 O O . ASP A 1 88 ? 13.440 -2.010 -1.927 1.00 98.44 88 ASP A O 1
ATOM 658 N N . PRO A 1 89 ? 15.285 -0.911 -2.586 1.00 98.06 89 PRO A N 1
ATOM 659 C CA . PRO A 1 89 ? 15.125 0.146 -1.599 1.00 98.06 89 PRO A CA 1
ATOM 660 C C . PRO A 1 89 ? 13.874 1.007 -1.828 1.00 98.06 89 PRO A C 1
ATOM 662 O O . PRO A 1 89 ? 13.385 1.603 -0.867 1.00 98.06 89 PRO A O 1
ATOM 665 N N . VAL A 1 90 ? 13.343 1.097 -3.052 1.00 98.56 90 VAL A N 1
ATOM 666 C CA . VAL A 1 90 ? 12.083 1.805 -3.329 1.00 98.56 90 VAL A CA 1
ATOM 667 C C . VAL A 1 90 ? 10.924 1.040 -2.706 1.00 98.56 90 VAL A C 1
ATOM 669 O O . VAL A 1 90 ? 10.131 1.635 -1.977 1.00 98.56 90 VAL A O 1
ATOM 672 N N . ALA A 1 91 ? 10.863 -0.275 -2.925 1.00 98.50 91 ALA A N 1
ATOM 673 C CA . ALA A 1 91 ? 9.825 -1.127 -2.350 1.00 98.50 91 ALA A CA 1
ATOM 674 C C . ALA A 1 91 ? 9.820 -1.057 -0.819 1.00 98.50 91 ALA A C 1
ATOM 676 O O . ALA A 1 91 ? 8.780 -0.788 -0.215 1.00 98.50 91 ALA A O 1
ATOM 677 N N . ARG A 1 92 ? 10.997 -1.167 -0.191 1.00 97.94 92 ARG A N 1
ATOM 678 C CA . ARG A 1 92 ? 11.134 -1.007 1.261 1.00 97.94 92 ARG A CA 1
ATOM 679 C C . ARG A 1 92 ? 10.624 0.353 1.750 1.00 97.94 92 ARG A C 1
ATOM 681 O O . ARG A 1 92 ? 9.846 0.404 2.702 1.00 97.94 92 ARG A O 1
ATOM 688 N N . ARG A 1 93 ? 10.986 1.454 1.076 1.00 98.19 93 ARG A N 1
ATOM 689 C CA . ARG A 1 93 ? 10.490 2.801 1.423 1.00 98.19 93 ARG A CA 1
ATOM 690 C C . ARG A 1 93 ? 8.972 2.928 1.288 1.00 98.19 93 ARG A C 1
ATOM 692 O O . ARG A 1 93 ? 8.370 3.667 2.066 1.00 98.19 93 ARG A O 1
ATOM 699 N N . LEU A 1 94 ? 8.353 2.243 0.323 1.00 98.50 94 LEU A N 1
ATOM 700 C CA . LEU A 1 94 ? 6.895 2.228 0.171 1.00 98.50 94 LEU A CA 1
ATOM 701 C C . LEU A 1 94 ? 6.209 1.504 1.334 1.00 98.50 94 LEU A C 1
ATOM 703 O O . LEU A 1 94 ? 5.219 2.025 1.847 1.00 98.50 94 LEU A O 1
ATOM 707 N N . LEU A 1 95 ? 6.749 0.370 1.793 1.00 98.25 95 LEU A N 1
ATOM 708 C CA . LEU A 1 95 ? 6.223 -0.337 2.968 1.00 98.25 95 LEU A CA 1
ATOM 709 C C . LEU A 1 95 ? 6.361 0.498 4.244 1.00 98.25 95 LEU A C 1
ATOM 711 O O . LEU A 1 95 ? 5.400 0.645 4.996 1.00 98.25 95 LEU A O 1
ATOM 715 N N . GLU A 1 96 ? 7.523 1.119 4.452 1.00 97.44 96 GLU A N 1
ATOM 716 C CA . GLU A 1 96 ? 7.736 2.049 5.567 1.00 97.44 96 GLU A CA 1
ATOM 717 C C . GLU A 1 96 ? 6.773 3.247 5.495 1.00 97.44 96 GLU A C 1
ATOM 719 O O . GLU A 1 96 ? 6.272 3.713 6.515 1.00 97.44 96 GLU A O 1
ATOM 724 N N . ALA A 1 97 ? 6.493 3.764 4.294 1.00 98.19 97 ALA A N 1
ATOM 725 C CA . ALA A 1 97 ? 5.535 4.850 4.115 1.00 98.19 97 ALA A CA 1
ATOM 726 C C . ALA A 1 97 ? 4.102 4.406 4.429 1.00 98.19 97 ALA A C 1
ATOM 728 O O . ALA A 1 97 ? 3.407 5.126 5.138 1.00 98.19 97 ALA A O 1
ATOM 729 N N . ALA A 1 98 ? 3.686 3.223 3.973 1.00 98.06 98 ALA A N 1
ATOM 730 C CA . ALA A 1 98 ? 2.378 2.663 4.301 1.00 98.06 98 ALA A CA 1
ATOM 731 C C . ALA A 1 98 ? 2.210 2.460 5.814 1.00 98.06 98 ALA A C 1
ATOM 733 O O . ALA A 1 98 ? 1.189 2.853 6.375 1.00 98.06 98 ALA A O 1
ATOM 734 N N . ALA A 1 99 ? 3.234 1.929 6.488 1.00 97.44 99 ALA A N 1
ATOM 735 C CA . ALA A 1 99 ? 3.253 1.785 7.941 1.00 97.44 99 ALA A CA 1
ATOM 736 C C . ALA A 1 99 ? 3.088 3.137 8.656 1.00 97.44 99 ALA A C 1
ATOM 738 O O . ALA A 1 99 ? 2.251 3.258 9.548 1.00 97.44 99 ALA A O 1
ATOM 739 N N . ARG A 1 100 ? 3.805 4.179 8.211 1.00 97.44 100 ARG A N 1
ATOM 740 C CA . ARG A 1 100 ? 3.663 5.540 8.760 1.00 97.44 100 ARG A CA 1
ATOM 741 C C . ARG A 1 100 ? 2.259 6.119 8.584 1.00 97.44 100 ARG A C 1
ATOM 743 O O . ARG A 1 100 ? 1.803 6.842 9.465 1.00 97.44 100 ARG A O 1
ATOM 750 N N . GLU A 1 101 ? 1.567 5.832 7.482 1.00 97.56 101 GLU A N 1
ATOM 751 C CA . GLU A 1 101 ? 0.174 6.277 7.330 1.00 97.56 101 GLU A CA 1
ATOM 752 C C . GLU A 1 101 ? -0.745 5.588 8.346 1.00 97.56 101 GLU A C 1
ATOM 754 O O . GLU A 1 101 ? -1.526 6.263 9.017 1.00 97.56 101 GLU A O 1
ATOM 759 N N . LEU A 1 102 ? -0.592 4.274 8.553 1.00 95.75 102 LEU A N 1
ATOM 760 C CA . LEU A 1 102 ? -1.349 3.548 9.582 1.00 95.75 102 LEU A CA 1
ATOM 761 C C . LEU A 1 102 ? -1.087 4.105 10.990 1.00 95.75 102 LEU A C 1
ATOM 763 O O . LEU A 1 102 ? -2.015 4.244 11.788 1.00 95.75 102 LEU A O 1
ATOM 767 N N . GLU A 1 103 ? 0.157 4.475 11.288 1.00 96.44 103 GLU A N 1
ATOM 768 C CA . GLU A 1 103 ? 0.520 5.107 12.559 1.00 96.44 103 GLU A CA 1
ATOM 769 C C . GLU A 1 103 ? -0.139 6.467 12.759 1.00 96.44 103 GLU A C 1
ATOM 771 O O . GLU A 1 103 ? -0.612 6.756 13.859 1.00 96.44 103 GLU A O 1
ATOM 776 N N . ARG A 1 104 ? -0.219 7.295 11.711 1.00 96.81 104 ARG A N 1
ATOM 777 C CA . ARG A 1 104 ? -0.920 8.585 11.786 1.00 96.81 104 ARG A CA 1
ATOM 778 C C . ARG A 1 104 ? -2.402 8.393 12.077 1.00 96.81 104 ARG A C 1
ATOM 780 O O . ARG A 1 104 ? -2.939 9.098 12.929 1.00 96.81 104 ARG A O 1
ATOM 787 N N . LEU A 1 105 ? -3.048 7.424 11.426 1.00 96.12 105 LEU A N 1
ATOM 788 C CA . LEU A 1 105 ? -4.450 7.091 11.695 1.00 96.12 105 LEU A CA 1
ATOM 789 C C . LEU A 1 105 ? -4.640 6.648 13.155 1.00 96.12 105 LEU A C 1
ATOM 791 O O . LEU A 1 105 ? -5.528 7.152 13.847 1.00 96.12 105 LEU A O 1
ATOM 795 N N . ALA A 1 106 ? -3.765 5.766 13.649 1.00 95.75 106 ALA A N 1
ATOM 796 C CA . ALA A 1 106 ? -3.798 5.295 15.032 1.00 95.75 106 ALA A CA 1
ATOM 797 C C . ALA A 1 106 ? -3.576 6.433 16.045 1.00 95.75 106 ALA A C 1
ATOM 799 O O . ALA A 1 106 ? -4.308 6.523 17.029 1.00 95.75 106 ALA A O 1
ATOM 800 N N . ALA A 1 107 ? -2.626 7.336 15.790 1.00 95.94 107 ALA A N 1
ATOM 801 C CA . ALA A 1 107 ? -2.319 8.463 16.670 1.00 95.94 107 ALA A CA 1
ATOM 802 C C . ALA A 1 107 ? -3.475 9.472 16.781 1.00 95.94 107 ALA A C 1
ATOM 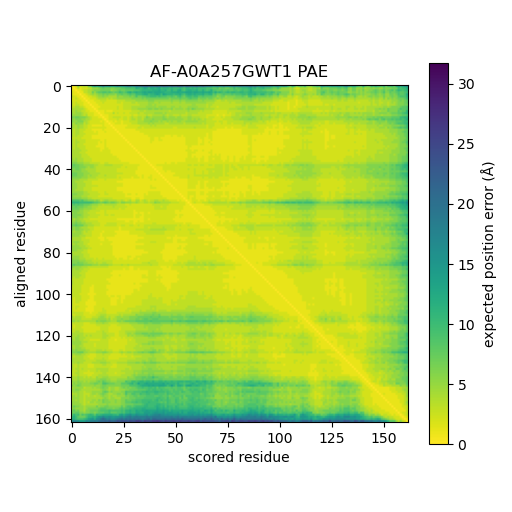804 O O . ALA A 1 107 ? -3.681 10.060 17.839 1.00 95.94 107 ALA A O 1
ATOM 805 N N . VAL A 1 108 ? -4.267 9.661 15.718 1.00 96.50 108 VAL A N 1
ATOM 806 C CA . VAL A 1 108 ? -5.462 10.522 15.775 1.00 96.50 108 VAL A CA 1
ATOM 807 C C . VAL A 1 108 ? -6.566 9.890 16.628 1.00 96.50 108 VAL A C 1
ATOM 809 O O . VAL A 1 108 ? -7.297 10.610 17.317 1.00 96.50 108 VAL A O 1
ATOM 812 N N . LEU A 1 109 ? -6.712 8.563 16.572 1.00 95.44 109 LEU A N 1
ATOM 813 C CA . LEU A 1 109 ? -7.708 7.816 17.346 1.00 95.44 109 LEU A CA 1
ATOM 814 C C . LEU A 1 109 ? -7.318 7.666 18.821 1.00 95.44 109 LEU A C 1
ATOM 816 O O . LEU A 1 109 ? -8.207 7.677 19.675 1.00 95.44 109 LEU A O 1
ATOM 820 N N . ASP A 1 110 ? -6.021 7.549 19.105 1.00 95.12 110 ASP A N 1
ATOM 821 C CA . ASP A 1 110 ? -5.455 7.352 20.439 1.00 95.12 110 ASP A CA 1
ATOM 822 C C . ASP A 1 110 ? -4.178 8.188 20.667 1.00 95.12 110 ASP A C 1
ATOM 824 O O . ASP A 1 110 ? -3.066 7.649 20.652 1.00 95.12 110 ASP A O 1
ATOM 828 N N . PRO A 1 111 ? -4.310 9.507 20.907 1.00 93.50 111 PRO A N 1
ATOM 829 C CA . PRO A 1 111 ? -3.157 10.400 21.045 1.00 93.50 111 PRO A CA 1
ATOM 830 C C . PRO A 1 111 ? -2.241 10.073 22.229 1.00 93.50 111 PRO A C 1
ATOM 832 O O . PRO A 1 111 ? -1.057 10.394 22.193 1.00 93.50 111 PRO A O 1
ATOM 835 N N . GLN A 1 112 ? -2.783 9.450 23.282 1.00 93.06 112 GLN A N 1
ATOM 836 C CA . GLN A 1 112 ? -2.019 9.053 24.474 1.00 93.06 112 GLN A CA 1
ATOM 837 C C . GLN A 1 112 ? -1.324 7.703 24.302 1.00 93.06 112 GLN A C 1
ATOM 839 O O . GLN A 1 112 ? -0.469 7.327 25.100 1.00 93.06 112 GLN A O 1
ATOM 844 N N . GLY A 1 113 ? -1.702 6.966 23.264 1.00 93.19 113 GLY A N 1
ATOM 845 C CA . GLY A 1 113 ? -1.085 5.713 22.909 1.00 93.19 113 GLY A CA 1
ATOM 846 C C . GLY A 1 113 ? -1.292 4.589 23.928 1.00 93.19 113 GLY A C 1
ATOM 847 O O . GLY A 1 113 ? -0.369 3.813 24.164 1.00 93.19 113 GLY A O 1
ATOM 848 N N . GLN A 1 114 ? -2.477 4.499 24.529 1.00 91.38 114 GLN A N 1
ATOM 849 C CA . GLN A 1 114 ? -2.785 3.570 25.623 1.00 91.38 114 GLN A CA 1
ATOM 850 C C . GLN A 1 114 ? -3.706 2.416 25.213 1.00 91.38 114 GLN A C 1
ATOM 852 O O . GLN A 1 114 ? -3.733 1.380 25.876 1.00 91.38 114 GLN A O 1
ATOM 857 N N . MET A 1 115 ? -4.476 2.568 24.136 1.00 93.12 115 MET A N 1
ATOM 858 C CA . MET A 1 115 ? -5.486 1.584 23.753 1.00 93.12 115 MET A CA 1
ATOM 859 C C . MET A 1 115 ? -4.861 0.370 23.045 1.00 93.12 115 MET A C 1
ATOM 861 O O . MET A 1 115 ? -3.922 0.533 22.260 1.00 93.12 115 MET A O 1
ATOM 865 N N . PRO A 1 116 ? -5.377 -0.853 23.250 1.00 94.38 116 PRO A N 1
ATOM 866 C CA . PRO A 1 116 ? -4.995 -1.991 22.418 1.00 94.38 116 PRO A CA 1
ATOM 867 C C . PRO A 1 116 ? -5.405 -1.746 20.959 1.00 94.38 116 PRO A C 1
ATOM 869 O O . PRO A 1 116 ? -6.470 -1.185 20.691 1.00 94.38 116 PRO A O 1
ATOM 872 N N . VAL A 1 117 ? -4.569 -2.178 20.014 1.00 95.19 117 VAL A N 1
ATOM 873 C CA . VAL A 1 117 ? -4.808 -1.992 18.574 1.00 95.19 117 VAL A CA 1
ATOM 874 C C . VAL A 1 117 ? -4.893 -3.350 17.897 1.00 95.19 117 VAL A C 1
ATOM 876 O O . VAL A 1 117 ? -3.965 -4.142 17.968 1.00 95.19 117 VAL A O 1
ATOM 879 N N . ALA A 1 118 ? -5.995 -3.631 17.209 1.00 94.44 118 ALA A N 1
ATOM 880 C CA . ALA A 1 118 ? -6.087 -4.805 16.348 1.00 94.44 118 ALA A CA 1
ATOM 881 C C . ALA A 1 118 ? -5.823 -4.383 14.900 1.00 94.44 118 ALA A C 1
ATOM 883 O O . ALA A 1 118 ? -6.590 -3.611 14.325 1.00 94.44 118 ALA A O 1
ATOM 884 N N . VAL A 1 119 ? -4.742 -4.892 14.304 1.00 93.19 119 VAL A N 1
ATOM 885 C CA . VAL A 1 119 ? -4.440 -4.667 12.885 1.00 93.19 119 VAL A CA 1
ATOM 886 C C . VAL A 1 119 ? -5.073 -5.781 12.057 1.00 93.19 119 VAL A C 1
ATOM 888 O O . VAL A 1 119 ? -4.701 -6.953 12.160 1.00 93.19 119 VAL A O 1
ATOM 891 N N . CYS A 1 120 ? -6.034 -5.403 11.219 1.00 91.19 120 CYS A N 1
ATOM 892 C CA . CYS A 1 120 ? -6.837 -6.320 10.415 1.00 91.19 120 CYS A CA 1
ATOM 893 C C . CYS A 1 120 ? -6.451 -6.271 8.925 1.00 91.19 120 CYS A C 1
ATOM 895 O O . CYS A 1 120 ? -5.828 -5.322 8.453 1.00 91.19 120 CYS A O 1
ATOM 897 N N . GLY A 1 121 ? -6.849 -7.302 8.172 1.00 90.00 121 GLY A N 1
ATOM 898 C CA . GLY A 1 121 ? -6.560 -7.424 6.736 1.00 90.00 121 GLY A CA 1
ATOM 899 C C . GLY A 1 121 ? -5.163 -7.977 6.421 1.00 90.00 121 GLY A C 1
ATOM 900 O O . GLY A 1 121 ? -4.262 -7.957 7.256 1.00 90.00 121 GLY A O 1
ATOM 901 N N . SER A 1 122 ? -4.987 -8.514 5.210 1.00 91.62 122 SER A N 1
ATOM 902 C CA . SER A 1 122 ? -3.729 -9.144 4.773 1.00 91.62 122 SER A CA 1
ATOM 903 C C . SER A 1 122 ? -2.563 -8.153 4.732 1.00 91.62 122 SER A C 1
ATOM 905 O O . SER A 1 122 ? -1.522 -8.416 5.326 1.00 91.62 122 SER A O 1
ATOM 907 N N . VAL A 1 123 ? -2.768 -6.987 4.112 1.00 94.25 123 VAL A N 1
ATOM 908 C CA . VAL A 1 123 ? -1.755 -5.922 4.017 1.00 94.25 123 VAL A CA 1
ATOM 909 C C . VAL A 1 123 ? -1.371 -5.408 5.402 1.00 94.25 123 VAL A C 1
ATOM 911 O O . VAL A 1 123 ? -0.189 -5.344 5.723 1.00 94.25 123 VAL A O 1
ATOM 914 N N . GLY A 1 124 ? -2.357 -5.115 6.257 1.00 92.75 124 GLY A N 1
ATOM 915 C CA . GLY A 1 124 ? -2.107 -4.652 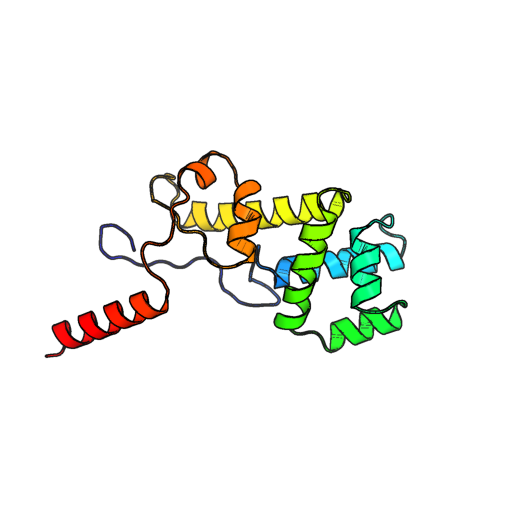7.623 1.00 92.75 124 GLY A CA 1
ATOM 916 C C . GLY A 1 124 ? -1.261 -5.645 8.422 1.00 92.75 124 GLY A C 1
ATOM 917 O O . GLY A 1 124 ? -0.281 -5.248 9.046 1.00 92.75 124 GLY A O 1
ATOM 918 N N . LYS A 1 125 ? -1.583 -6.945 8.352 1.00 91.69 125 LYS A N 1
ATOM 919 C CA . LYS A 1 125 ? -0.794 -8.006 9.002 1.00 91.69 125 LYS A CA 1
ATOM 920 C C . LYS A 1 125 ? 0.657 -8.035 8.522 1.00 91.69 125 LYS A C 1
ATOM 922 O O . LYS A 1 125 ? 1.548 -8.154 9.354 1.00 91.69 125 LYS A O 1
ATOM 927 N N . GLN A 1 126 ? 0.900 -7.887 7.219 1.00 93.19 126 GLN A N 1
ATOM 928 C CA . GLN A 1 126 ? 2.265 -7.833 6.683 1.00 93.19 126 GLN A CA 1
ATOM 929 C C . GLN A 1 126 ? 3.005 -6.548 7.080 1.00 93.19 126 GLN A C 1
ATOM 931 O O . GLN A 1 126 ? 4.202 -6.586 7.342 1.00 93.19 126 GLN A O 1
ATOM 936 N N . LEU A 1 127 ? 2.302 -5.419 7.203 1.00 94.56 127 LEU A N 1
ATOM 937 C CA . LEU A 1 127 ? 2.901 -4.151 7.626 1.00 94.56 127 LEU A CA 1
ATOM 938 C C . LEU A 1 127 ? 3.253 -4.093 9.118 1.00 94.56 127 LEU A C 1
ATOM 940 O O . LEU A 1 127 ? 4.009 -3.206 9.502 1.00 94.56 127 LEU A O 1
ATOM 944 N N . GLN A 1 128 ? 2.774 -5.017 9.961 1.00 92.38 128 GLN A N 1
ATOM 945 C CA . GLN A 1 128 ? 3.027 -4.969 11.411 1.00 92.38 128 GLN A CA 1
ATOM 946 C C . GLN A 1 128 ? 4.520 -4.916 11.766 1.00 92.38 128 GLN A C 1
ATOM 948 O O . GLN A 1 128 ? 4.901 -4.226 12.710 1.00 92.38 128 GLN A O 1
ATOM 953 N N . MET A 1 129 ? 5.378 -5.593 10.997 1.00 89.56 129 MET A N 1
ATOM 954 C CA . MET A 1 129 ? 6.831 -5.561 11.213 1.00 89.56 129 MET A CA 1
ATOM 955 C C . MET A 1 129 ? 7.468 -4.200 10.892 1.00 89.56 129 MET A C 1
ATOM 957 O O . MET A 1 129 ? 8.535 -3.889 11.414 1.00 89.56 129 MET A O 1
ATOM 961 N N . HIS A 1 130 ? 6.801 -3.380 10.076 1.00 93.88 130 HIS A N 1
ATOM 962 C CA . HIS A 1 130 ? 7.241 -2.039 9.691 1.00 93.88 130 HIS A CA 1
ATOM 963 C C . HIS A 1 130 ? 6.692 -0.937 10.606 1.00 93.88 130 HIS A C 1
ATOM 965 O O . HIS A 1 130 ? 7.112 0.212 10.481 1.00 93.88 130 HIS A O 1
ATOM 971 N N . LEU A 1 131 ? 5.770 -1.264 11.519 1.00 95.31 131 LEU A N 1
ATOM 972 C CA . LEU A 1 131 ? 5.298 -0.328 12.538 1.00 95.31 131 LEU A CA 1
ATOM 973 C C . LEU A 1 131 ? 6.403 -0.065 13.569 1.00 95.31 131 LEU A C 1
ATOM 975 O O . LEU A 1 131 ? 7.211 -0.944 13.891 1.00 95.31 131 LEU A O 1
ATOM 979 N N . SER A 1 132 ? 6.397 1.139 14.129 1.00 95.06 132 SER A N 1
ATOM 980 C CA . SER A 1 132 ? 7.183 1.531 15.291 1.00 95.06 132 SER A CA 1
ATOM 981 C C . SER A 1 132 ? 6.944 0.579 16.451 1.00 95.06 132 SER A C 1
ATOM 983 O O . SER A 1 132 ? 5.865 0.010 16.635 1.00 95.06 132 SER A O 1
ATOM 985 N N . GLU A 1 133 ? 7.971 0.436 17.281 1.00 94.12 133 GLU A N 1
ATOM 986 C CA . GLU A 1 133 ? 7.920 -0.428 18.452 1.00 94.12 133 GLU A CA 1
ATOM 987 C C . GLU A 1 133 ? 6.752 -0.075 19.387 1.00 94.12 133 GLU A C 1
ATOM 989 O O . GLU A 1 133 ? 6.064 -0.971 19.866 1.00 94.12 133 GLU A O 1
ATOM 994 N N . GLY A 1 134 ? 6.456 1.216 19.571 1.00 92.81 134 GLY A N 1
ATOM 995 C CA . GLY A 1 134 ? 5.358 1.672 20.426 1.00 92.81 134 GLY A CA 1
ATOM 996 C C . GLY A 1 134 ? 3.980 1.181 19.971 1.00 92.81 134 GLY A C 1
ATOM 997 O O . GLY A 1 134 ? 3.216 0.659 20.784 1.00 92.81 134 GLY A O 1
ATOM 998 N N . LEU A 1 135 ? 3.659 1.304 18.677 1.00 94.50 135 LEU A N 1
ATOM 999 C CA . LEU A 1 135 ? 2.380 0.813 18.155 1.00 94.50 135 LEU A CA 1
ATOM 1000 C C . LEU A 1 135 ? 2.368 -0.716 18.054 1.00 94.50 135 LEU A C 1
ATOM 1002 O O . LEU A 1 135 ? 1.371 -1.351 18.402 1.00 94.50 135 LEU A O 1
ATOM 1006 N N . ARG A 1 136 ? 3.484 -1.320 17.634 1.00 95.50 136 ARG A N 1
ATOM 1007 C CA . ARG A 1 136 ? 3.625 -2.775 17.502 1.00 95.50 136 ARG A CA 1
ATOM 1008 C C . ARG A 1 136 ? 3.456 -3.498 18.841 1.00 95.50 136 ARG A C 1
ATOM 1010 O O . ARG A 1 136 ? 2.762 -4.505 18.886 1.00 95.50 136 ARG A O 1
ATOM 1017 N N . ASN A 1 137 ? 3.992 -2.960 19.937 1.00 94.75 137 ASN A N 1
ATOM 1018 C CA . ASN A 1 137 ? 3.858 -3.550 21.278 1.00 94.75 137 ASN A CA 1
ATOM 1019 C C . ASN A 1 137 ? 2.419 -3.514 21.819 1.00 94.75 137 ASN A C 1
ATOM 1021 O O . ASN A 1 137 ? 2.087 -4.241 22.751 1.00 94.75 137 ASN A O 1
ATOM 1025 N N . ARG A 1 138 ? 1.556 -2.680 21.233 1.00 95.06 138 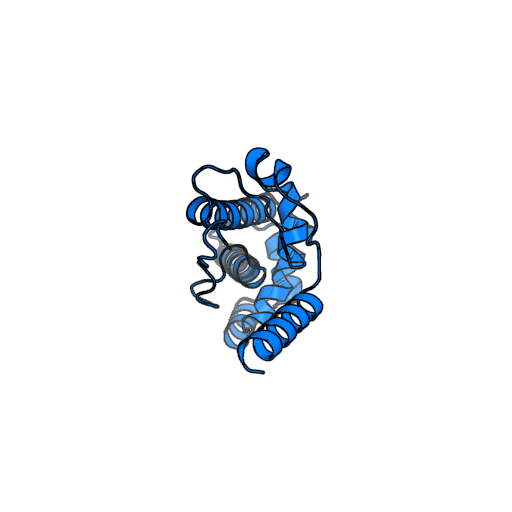ARG A N 1
ATOM 1026 C CA . ARG A 1 138 ? 0.125 -2.598 21.551 1.00 95.06 138 ARG A CA 1
ATOM 1027 C C . ARG A 1 138 ? -0.751 -3.373 20.575 1.00 95.06 138 ARG A C 1
ATOM 1029 O O . ARG A 1 138 ? -1.973 -3.402 20.752 1.00 95.06 138 ARG A O 1
ATOM 1036 N N . CYS A 1 139 ? -0.154 -3.955 19.536 1.00 95.44 139 CYS A N 1
ATOM 1037 C CA . CYS A 1 139 ? -0.884 -4.764 18.582 1.00 95.44 139 CYS A CA 1
ATOM 1038 C C . CYS A 1 139 ? -1.333 -6.063 19.257 1.00 95.44 139 CYS A C 1
ATOM 1040 O O . CYS A 1 139 ? -0.521 -6.834 19.762 1.00 95.44 139 CYS A O 1
ATOM 1042 N N . VAL A 1 140 ? -2.639 -6.305 19.253 1.00 95.12 140 VAL A N 1
ATOM 1043 C CA . VAL A 1 140 ? -3.264 -7.514 19.791 1.00 95.12 140 VAL A CA 1
ATOM 1044 C C . VAL A 1 140 ? -3.982 -8.264 18.677 1.00 95.12 140 VAL A C 1
ATOM 1046 O O . VAL A 1 140 ? -4.421 -7.674 17.685 1.00 95.12 140 VAL A O 1
ATOM 1049 N N . ALA A 1 141 ? -4.130 -9.579 18.836 1.00 91.88 141 ALA A N 1
ATOM 1050 C CA . ALA A 1 141 ? -4.997 -10.343 17.951 1.00 91.88 141 ALA A CA 1
ATOM 1051 C C . ALA A 1 141 ? -6.453 -9.859 18.112 1.00 91.88 141 ALA A C 1
ATOM 1053 O O . ALA A 1 141 ? -6.891 -9.629 19.244 1.00 91.88 141 ALA A O 1
ATOM 1054 N N . PRO A 1 142 ? -7.218 -9.699 17.016 1.00 91.25 142 PRO A N 1
ATOM 1055 C CA . PRO A 1 142 ? -8.642 -9.421 17.131 1.00 91.25 142 PRO A CA 1
ATOM 1056 C C . PRO A 1 142 ? -9.318 -10.581 17.872 1.00 91.25 142 PRO A C 1
ATOM 1058 O O . PRO A 1 142 ? -9.142 -11.738 17.500 1.00 91.25 142 PRO A O 1
ATOM 1061 N N . ALA A 1 143 ? -10.081 -10.268 18.923 1.00 89.06 143 ALA A N 1
ATOM 1062 C CA . ALA A 1 143 ? -10.752 -11.280 19.745 1.00 89.06 143 ALA A CA 1
ATOM 1063 C C . ALA A 1 143 ? -11.813 -12.072 18.962 1.00 89.06 143 ALA A C 1
ATOM 1065 O O . ALA A 1 143 ? -12.075 -13.230 19.269 1.00 89.06 143 ALA A O 1
ATOM 1066 N N . PHE A 1 144 ? -12.408 -11.434 17.953 1.00 88.62 144 PHE A N 1
ATOM 1067 C CA . PHE A 1 144 ? -13.470 -11.981 17.122 1.00 88.62 144 PHE A CA 1
ATOM 1068 C C . PHE A 1 144 ? -13.292 -11.521 15.679 1.00 88.62 144 PHE A C 1
ATOM 1070 O O . PHE A 1 144 ? -12.707 -10.463 15.420 1.00 88.62 144 PHE A O 1
ATOM 1077 N N . ASP A 1 145 ? -13.815 -12.299 14.739 1.00 89.38 145 ASP A N 1
ATOM 1078 C CA . ASP A 1 145 ? -13.867 -11.884 13.342 1.00 89.38 145 ASP A CA 1
ATOM 1079 C C . ASP A 1 145 ? -15.020 -10.880 13.082 1.00 89.38 145 ASP A C 1
ATOM 1081 O O . ASP A 1 145 ? -15.908 -10.689 13.925 1.00 89.38 145 ASP A O 1
ATOM 1085 N N . PRO A 1 146 ? -15.038 -10.209 11.914 1.00 88.81 146 PRO A N 1
ATOM 1086 C CA . PRO A 1 146 ? -16.096 -9.254 11.588 1.00 88.81 146 PRO A CA 1
ATOM 1087 C C . PRO A 1 146 ? -17.510 -9.855 11.550 1.00 88.81 146 PRO A C 1
ATOM 1089 O O . PRO A 1 146 ? -18.475 -9.140 11.815 1.00 88.81 146 PRO A O 1
ATOM 1092 N N . THR A 1 147 ? -17.657 -11.149 11.244 1.00 92.44 147 THR A N 1
ATOM 1093 C CA . THR A 1 147 ? -18.968 -11.819 11.193 1.00 92.44 147 THR A CA 1
ATOM 1094 C C . THR A 1 147 ? -19.542 -12.019 12.594 1.00 92.44 147 THR A C 1
ATOM 1096 O O . THR A 1 147 ? -20.717 -11.739 12.830 1.00 92.44 147 THR A O 1
ATOM 1099 N N . GLN A 1 148 ? -18.696 -12.381 13.558 1.00 92.31 148 GLN A N 1
ATOM 110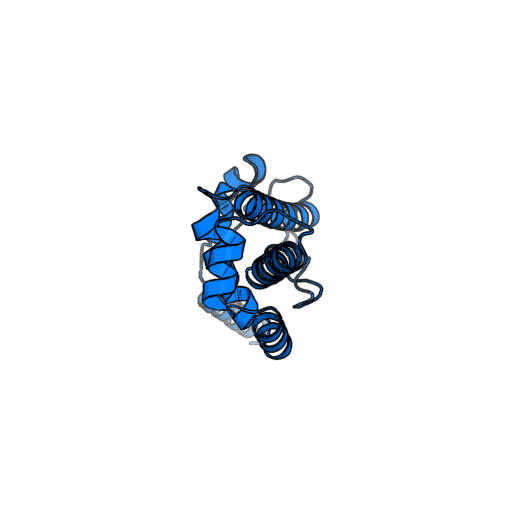0 C CA . GLN A 1 148 ? -19.056 -12.420 14.975 1.00 92.31 148 GLN A CA 1
ATOM 1101 C C . GLN A 1 148 ? -19.371 -11.014 15.506 1.00 92.31 148 GLN A C 1
ATOM 1103 O O . GLN A 1 148 ? -20.339 -10.831 16.243 1.00 92.31 148 GLN A O 1
ATOM 1108 N N . GLY A 1 149 ? -18.615 -9.998 15.075 1.00 89.19 149 GLY A N 1
ATOM 1109 C CA . GLY A 1 149 ? -18.926 -8.596 15.367 1.00 89.19 149 GLY A CA 1
ATOM 1110 C C . GLY A 1 149 ? -20.317 -8.176 14.875 1.00 89.19 149 GLY A C 1
ATOM 1111 O O . GLY A 1 149 ? -21.055 -7.512 15.607 1.00 89.19 149 GLY A O 1
ATOM 1112 N N . ALA A 1 150 ? -20.709 -8.606 13.672 1.00 92.50 150 ALA A N 1
ATOM 1113 C CA . ALA A 1 150 ? -22.048 -8.368 13.131 1.00 92.50 150 ALA A CA 1
ATOM 1114 C C . ALA A 1 150 ? -23.142 -9.073 13.953 1.00 92.50 150 ALA A C 1
ATOM 1116 O O . ALA A 1 150 ? -24.180 -8.469 14.229 1.00 92.50 150 ALA A O 1
ATOM 1117 N N . LEU A 1 151 ? -22.893 -10.304 14.414 1.00 94.19 151 LEU A N 1
ATOM 1118 C CA . LEU A 1 151 ? -23.812 -11.018 15.303 1.00 94.19 151 LEU A CA 1
ATOM 1119 C C . LEU A 1 151 ? -24.021 -10.274 16.631 1.00 94.19 151 LEU A C 1
ATOM 1121 O O . LEU A 1 151 ? -25.162 -10.107 17.058 1.00 94.19 151 LEU A O 1
ATOM 1125 N N . PHE A 1 152 ? -22.957 -9.764 17.261 1.00 91.94 152 PHE A N 1
ATOM 1126 C CA . PHE A 1 152 ? -23.088 -8.971 18.491 1.00 91.94 152 PHE A CA 1
ATOM 1127 C C . PHE A 1 152 ? -23.904 -7.691 18.288 1.00 91.94 152 PHE A C 1
ATOM 1129 O O . PHE A 1 152 ? -24.678 -7.311 19.167 1.00 91.94 152 PHE A O 1
ATOM 1136 N N . LEU A 1 153 ? -23.766 -7.033 17.132 1.00 89.56 153 LEU A N 1
ATOM 1137 C CA . LEU A 1 153 ? -24.591 -5.871 16.793 1.00 89.56 153 LEU A CA 1
ATOM 1138 C C . LEU A 1 153 ? -26.070 -6.251 16.641 1.00 89.56 153 LEU A C 1
ATOM 1140 O O . LEU A 1 153 ? -26.926 -5.534 17.156 1.00 89.56 153 LEU A O 1
ATOM 1144 N N . ALA A 1 154 ? -26.367 -7.380 15.990 1.00 93.44 154 ALA A N 1
ATOM 1145 C CA . ALA A 1 154 ? -27.734 -7.871 15.827 1.00 93.44 154 ALA A CA 1
ATOM 1146 C C . ALA A 1 154 ? -28.381 -8.248 17.172 1.00 93.44 154 ALA A C 1
ATOM 1148 O O . ALA A 1 154 ? -29.509 -7.841 17.440 1.00 93.44 154 ALA A O 1
ATOM 1149 N N . LEU A 1 155 ? -27.657 -8.957 18.045 1.00 93.69 155 LEU A N 1
ATOM 1150 C CA . LEU A 1 155 ? -28.145 -9.322 19.382 1.00 93.69 155 LEU A CA 1
ATOM 1151 C C . LEU A 1 155 ? -28.441 -8.081 20.233 1.00 93.69 155 LEU A C 1
ATOM 1153 O O . LEU A 1 155 ? -29.528 -7.965 20.792 1.00 93.69 155 LEU A O 1
ATOM 1157 N N . LYS A 1 156 ? -27.532 -7.099 20.243 1.00 90.38 156 LYS A N 1
ATOM 1158 C CA . LYS A 1 156 ? -27.737 -5.837 20.968 1.00 90.38 156 LYS A CA 1
ATOM 1159 C C . LYS A 1 156 ? -28.935 -5.037 20.439 1.00 90.38 156 LYS A C 1
ATOM 1161 O O . LYS A 1 156 ? -29.612 -4.352 21.206 1.00 90.38 156 LYS A O 1
ATOM 1166 N N . TYR A 1 157 ? -29.196 -5.094 19.132 1.00 90.62 157 TYR A N 1
ATOM 1167 C CA . TYR A 1 157 ? -30.372 -4.458 18.539 1.00 90.62 157 TYR A CA 1
ATOM 1168 C C . TYR A 1 157 ? -31.668 -5.107 19.039 1.00 90.62 157 TYR A C 1
ATOM 1170 O O . TYR A 1 157 ? -32.578 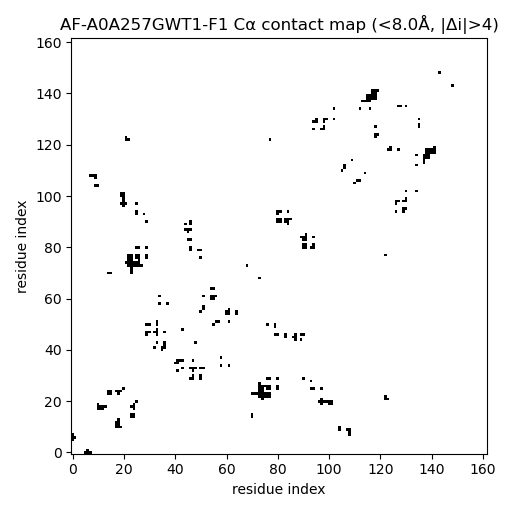-4.391 19.449 1.00 90.62 157 TYR A O 1
ATOM 1178 N N . LEU A 1 158 ? -31.717 -6.443 19.080 1.00 93.88 158 LEU A N 1
ATOM 1179 C CA . LEU A 1 158 ? -32.871 -7.184 19.595 1.00 93.88 158 LEU A CA 1
ATOM 1180 C C . LEU A 1 158 ? -33.121 -6.895 21.081 1.00 93.88 158 LEU A C 1
ATOM 1182 O O . LEU A 1 158 ? -34.255 -6.646 21.453 1.00 93.88 158 LEU A O 1
ATOM 1186 N N . GLU A 1 159 ? -32.082 -6.843 21.916 1.00 90.38 159 GLU A N 1
ATOM 1187 C CA . GLU A 1 159 ? -32.220 -6.536 23.353 1.00 90.38 159 GLU A CA 1
ATOM 1188 C C . GLU A 1 159 ? -32.736 -5.117 23.641 1.00 90.38 159 GLU A C 1
ATOM 1190 O O . GLU A 1 159 ? -33.325 -4.875 24.689 1.00 90.38 159 GLU A O 1
ATOM 1195 N N . THR A 1 160 ? -32.497 -4.164 22.737 1.00 86.25 160 THR A N 1
ATOM 1196 C CA . THR A 1 160 ? -32.907 -2.758 22.914 1.00 86.25 160 THR A CA 1
ATOM 1197 C C . THR A 1 160 ? -34.264 -2.430 22.288 1.00 86.25 160 THR A C 1
ATOM 1199 O O . THR A 1 160 ? -34.783 -1.343 22.530 1.00 86.25 160 THR A O 1
ATOM 1202 N N . HIS A 1 161 ? -34.825 -3.344 21.489 1.00 81.12 161 HIS A N 1
ATOM 1203 C CA . HIS A 1 161 ? -36.078 -3.163 20.740 1.00 81.12 161 HIS A CA 1
ATOM 1204 C C . HIS A 1 161 ? -37.077 -4.325 20.930 1.00 81.12 161 HIS A C 1
ATOM 1206 O O . HIS A 1 161 ? -38.044 -4.419 20.171 1.00 81.12 161 HIS A O 1
ATOM 1212 N N . ALA A 1 162 ? -36.840 -5.203 21.908 1.00 61.78 162 ALA A N 1
ATOM 1213 C CA . ALA A 1 162 ? -37.784 -6.208 22.403 1.00 61.78 162 ALA A CA 1
ATOM 1214 C C . ALA A 1 162 ? -38.493 -5.690 23.660 1.00 61.78 162 ALA A C 1
ATOM 1216 O O . ALA A 1 162 ? -39.698 -5.993 23.807 1.00 61.78 162 ALA A O 1
#

Secondary structure (DSSP, 8-state):
--TTS---------TTT--TTSHHHHHHHHHHHHHHHHTTSS---HHHHHHHHHH-SSHHHHHHHHHH--HHHHHHTHHHHHHHTTT-HHHHHHHHHHHHHHHHHHHHH-TT--S-B---SHHHHHHGGGS-HHHHTTB---SS-HHHHHHHHHHHHHHHH-

Foldseek 3Di:
DDPVPDDDADWPPDPDPTPFLALLVLLVQLLVVLVCCLVVNDPDAQSNVVCCVVQHVDPVSSVVSVVPDDSVNSSVSSVSLVVRCVGGVSSVVSLLRSLVVVVVRVCVVPVVLDAQDEQDDPSSVSSLVSHDPSNSVSYDHDPDDVVVVVVVVVVVVVVVVD

Solvent-accessible surface area (backbone atoms only — not comparable to full-atom values): 9203 Å² total; per-residue (Å²): 110,49,97,88,68,48,78,86,87,71,80,77,77,36,77,89,86,36,33,70,48,35,35,34,45,45,13,52,50,52,50,52,51,30,51,32,30,77,73,67,77,41,83,82,48,61,40,35,53,48,50,29,76,72,49,31,93,44,72,68,40,40,50,55,41,57,75,70,51,48,60,69,59,27,28,61,42,26,56,49,33,63,76,16,31,90,82,15,73,66,28,36,51,50,50,43,49,24,22,51,40,48,48,52,46,48,40,74,78,35,77,84,70,75,68,79,38,63,68,64,65,74,60,43,53,65,36,47,82,52,38,55,68,76,62,43,76,33,51,43,82,67,93,62,55,73,67,56,51,50,50,55,52,52,53,53,50,48,75,76,74,112

Mean predicted aligned error: 3.9 Å